Protein AF-A0A8B6CWN0-F1 (afdb_monomer_lite)

Structure (mmCIF, N/CA/C/O backbone):
data_AF-A0A8B6CWN0-F1
#
_entry.id   AF-A0A8B6CWN0-F1
#
loop_
_atom_site.group_PDB
_atom_site.id
_atom_site.type_symbol
_atom_site.label_atom_id
_atom_site.label_alt_id
_atom_site.label_comp_id
_atom_site.label_asym_id
_atom_site.label_entity_id
_atom_site.label_seq_id
_atom_site.pdbx_PDB_ins_code
_atom_site.Cartn_x
_atom_site.Cartn_y
_atom_site.Cartn_z
_atom_site.occupancy
_atom_site.B_iso_or_equiv
_atom_site.auth_seq_id
_atom_site.auth_comp_id
_atom_site.auth_asym_id
_atom_site.auth_atom_id
_atom_site.pdbx_PDB_model_num
ATOM 1 N N . MET A 1 1 ? -18.790 -19.660 31.017 1.00 49.62 1 MET A N 1
ATOM 2 C CA . MET A 1 1 ? -19.048 -18.259 30.636 1.00 49.62 1 MET A CA 1
ATOM 3 C C . MET A 1 1 ? -18.334 -18.072 29.312 1.00 49.62 1 MET A C 1
ATOM 5 O O . MET A 1 1 ? -17.115 -18.187 29.297 1.00 49.62 1 MET A O 1
ATOM 9 N N . GLU A 1 2 ? -19.069 -17.980 28.206 1.00 60.56 2 GLU A N 1
ATOM 10 C CA . GLU A 1 2 ? -18.454 -17.721 26.899 1.00 60.56 2 GLU A CA 1
ATOM 11 C C . GLU A 1 2 ? -18.111 -16.235 26.838 1.00 60.56 2 GLU A C 1
ATOM 13 O O . GLU A 1 2 ? -18.983 -15.396 27.041 1.00 60.56 2 GLU A O 1
ATOM 18 N N . VAL A 1 3 ? -16.829 -15.922 26.654 1.00 68.38 3 VAL A N 1
ATOM 19 C CA . VAL A 1 3 ? -16.366 -14.551 26.428 1.00 68.38 3 VAL A CA 1
ATOM 20 C C . VAL A 1 3 ? -16.466 -14.307 24.933 1.00 68.38 3 VAL A C 1
ATOM 22 O O . VAL A 1 3 ? -15.772 -14.967 24.153 1.00 68.38 3 VAL A O 1
ATOM 25 N N . PHE A 1 4 ? -17.335 -13.390 24.523 1.00 75.12 4 PHE A N 1
ATOM 26 C CA . PHE A 1 4 ? -17.442 -13.018 23.124 1.00 75.12 4 PHE A CA 1
ATOM 27 C C . PHE A 1 4 ? -16.356 -12.009 22.781 1.00 75.12 4 PHE A C 1
ATOM 29 O O . PHE A 1 4 ? -15.911 -11.213 23.606 1.00 75.12 4 PHE A O 1
ATOM 36 N N . ILE A 1 5 ? -15.929 -12.010 21.519 1.00 73.62 5 ILE A N 1
ATOM 37 C CA . ILE A 1 5 ? -14.923 -11.054 21.051 1.00 73.62 5 ILE A CA 1
ATOM 38 C C . ILE A 1 5 ? -15.394 -9.605 21.228 1.00 73.62 5 ILE A C 1
ATOM 40 O O . ILE A 1 5 ? -14.560 -8.726 21.373 1.00 73.62 5 ILE A O 1
ATOM 44 N N . SER A 1 6 ? -16.706 -9.356 21.256 1.00 76.88 6 SER A N 1
ATOM 45 C 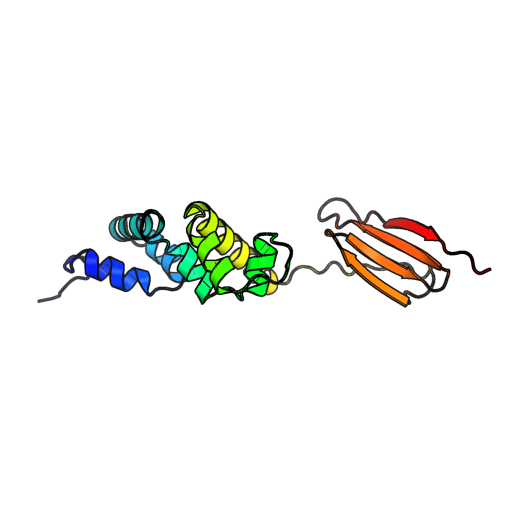CA . SER A 1 6 ? -17.316 -8.053 21.549 1.00 76.88 6 SER A CA 1
ATOM 46 C C . SER A 1 6 ? -17.072 -7.549 22.968 1.00 76.88 6 SER A C 1
ATOM 48 O O . SER A 1 6 ? -17.192 -6.353 23.199 1.00 76.88 6 SER A O 1
ATOM 50 N N . ASP A 1 7 ? -16.737 -8.438 23.900 1.00 84.25 7 ASP A N 1
ATOM 51 C CA . ASP A 1 7 ? -16.669 -8.121 25.330 1.00 84.25 7 ASP A CA 1
ATOM 52 C C . ASP A 1 7 ? -15.275 -7.617 25.738 1.00 84.25 7 ASP A C 1
ATOM 54 O O . ASP A 1 7 ? -15.025 -7.267 26.891 1.00 84.25 7 ASP A O 1
ATOM 58 N N . ILE A 1 8 ? -14.346 -7.597 24.781 1.00 87.94 8 ILE A N 1
ATOM 59 C CA . ILE A 1 8 ? -12.971 -7.140 24.955 1.00 87.94 8 ILE A CA 1
ATOM 60 C C . ILE A 1 8 ? -12.912 -5.611 24.733 1.00 87.94 8 ILE A C 1
ATOM 62 O O . ILE A 1 8 ? -13.619 -5.111 23.858 1.00 87.94 8 ILE A O 1
ATOM 66 N N . PRO A 1 9 ? -12.064 -4.858 25.465 1.00 91.56 9 PRO A N 1
ATOM 67 C CA . PRO A 1 9 ? -11.880 -3.422 25.240 1.00 91.56 9 PRO A CA 1
ATOM 68 C C . PRO A 1 9 ? -11.424 -3.060 23.819 1.00 91.56 9 PRO A C 1
ATOM 70 O O . PRO A 1 9 ? -10.639 -3.790 23.198 1.00 91.56 9 PRO A O 1
ATOM 73 N N . GLU A 1 10 ? -11.849 -1.886 23.339 1.00 90.19 10 GLU A N 1
ATOM 74 C CA . GLU A 1 10 ? -11.541 -1.389 21.990 1.00 90.19 10 GLU A CA 1
ATOM 75 C C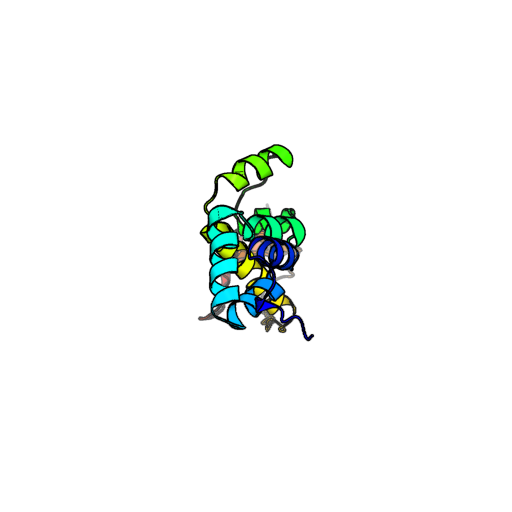 . GLU A 1 10 ? -10.033 -1.293 21.726 1.00 90.19 10 GLU A C 1
ATOM 77 O O . GLU A 1 10 ? -9.575 -1.569 20.617 1.00 90.19 10 GLU A O 1
ATOM 82 N N . GLU A 1 11 ? -9.230 -0.953 22.736 1.00 90.25 11 GLU A N 1
ATOM 83 C CA . GLU A 1 11 ? -7.773 -0.850 22.620 1.00 90.25 11 GLU A CA 1
ATOM 84 C C . GLU A 1 11 ? -7.140 -2.189 22.250 1.00 90.25 11 GLU A C 1
ATOM 86 O O . GLU A 1 11 ? -6.193 -2.245 21.462 1.00 90.25 11 GLU A O 1
ATOM 91 N N . ILE A 1 12 ? -7.686 -3.281 22.783 1.00 92.94 12 ILE A N 1
ATOM 92 C CA . ILE A 1 12 ? -7.211 -4.628 22.485 1.00 92.94 12 ILE A CA 1
ATOM 93 C C . ILE A 1 12 ? -7.654 -5.039 21.082 1.00 92.94 12 ILE A C 1
ATOM 95 O O . ILE A 1 12 ? -6.860 -5.636 20.352 1.00 92.94 12 ILE A O 1
ATOM 99 N N . HIS A 1 13 ? -8.866 -4.675 20.647 1.00 92.06 13 HIS A N 1
ATOM 100 C CA . HIS A 1 13 ? -9.267 -4.880 19.251 1.00 92.06 13 HIS A CA 1
ATOM 101 C C . HIS A 1 13 ? -8.362 -4.121 18.293 1.00 92.06 13 HIS A C 1
ATOM 103 O O . HIS A 1 13 ? -7.873 -4.712 17.334 1.00 92.06 13 HIS A O 1
ATOM 109 N N . MET A 1 14 ? -8.102 -2.839 18.554 1.00 91.75 14 MET A N 1
ATOM 110 C CA . MET A 1 14 ? -7.192 -2.030 17.745 1.00 91.75 14 MET A CA 1
ATOM 111 C C . MET A 1 14 ? -5.789 -2.632 17.725 1.00 91.75 14 MET A C 1
ATOM 113 O O . MET A 1 14 ? -5.177 -2.696 16.661 1.00 91.75 14 MET A O 1
ATOM 117 N N . PHE A 1 15 ? -5.298 -3.132 18.863 1.00 92.81 15 PHE A N 1
ATOM 118 C CA . PHE A 1 15 ? -4.015 -3.822 18.926 1.00 92.81 15 PHE A CA 1
ATOM 119 C C . PHE A 1 15 ? -4.001 -5.068 18.039 1.00 92.81 15 PHE A C 1
ATOM 121 O O . PHE A 1 15 ? -3.095 -5.204 17.221 1.00 92.81 15 PHE A O 1
ATOM 128 N N . ILE A 1 16 ? -5.007 -5.940 18.134 1.00 92.56 16 ILE A N 1
ATOM 129 C CA . ILE A 1 16 ? -5.114 -7.144 17.295 1.00 92.56 16 ILE A CA 1
ATOM 130 C C . ILE A 1 16 ? -5.181 -6.762 15.813 1.00 92.56 16 ILE A C 1
ATOM 132 O O . ILE A 1 16 ? -4.397 -7.265 15.009 1.00 92.56 16 ILE A O 1
ATOM 136 N N . LEU A 1 17 ? -6.072 -5.834 15.457 1.00 94.06 17 LEU A N 1
ATOM 137 C CA . LEU A 1 17 ? -6.251 -5.361 14.086 1.00 94.06 17 LEU A CA 1
ATOM 138 C C . LEU A 1 17 ? -4.961 -4.734 13.536 1.00 94.06 17 LEU A C 1
ATOM 140 O O . LEU A 1 17 ? -4.609 -4.990 12.391 1.00 94.06 17 LEU A O 1
ATOM 144 N N . SER A 1 18 ? -4.197 -4.001 14.352 1.00 93.56 18 SER A N 1
ATOM 145 C CA . SER A 1 18 ? -2.921 -3.394 13.938 1.00 93.56 18 SER A CA 1
ATOM 146 C C . SER A 1 18 ? -1.825 -4.401 13.565 1.00 93.56 18 SER A C 1
ATOM 148 O O . SER A 1 18 ? -0.819 -4.017 12.969 1.00 93.56 18 SER A O 1
ATOM 150 N N . ARG A 1 19 ? -1.991 -5.681 13.925 1.00 94.19 19 ARG A N 1
ATOM 151 C CA . ARG A 1 19 ? -1.053 -6.765 13.591 1.00 94.19 19 ARG A CA 1
ATOM 152 C C . ARG A 1 19 ? -1.394 -7.485 12.293 1.00 94.19 19 ARG A C 1
ATOM 154 O O . ARG A 1 19 ? -0.595 -8.303 11.846 1.00 94.19 19 ARG A O 1
ATOM 161 N N . LEU A 1 20 ? -2.562 -7.219 11.717 1.00 93.88 20 LEU A N 1
ATOM 162 C CA . LEU A 1 20 ? -2.991 -7.844 10.474 1.00 93.88 20 LEU A CA 1
ATOM 163 C C . LEU A 1 20 ? -2.231 -7.266 9.275 1.00 93.88 20 LEU A C 1
ATOM 165 O O . LEU A 1 20 ? -1.866 -6.089 9.260 1.00 93.88 20 LEU A O 1
ATOM 169 N N . ASP A 1 21 ? -2.035 -8.095 8.248 1.00 94.12 21 ASP A N 1
ATOM 170 C CA . ASP A 1 21 ? -1.611 -7.607 6.938 1.00 94.12 21 A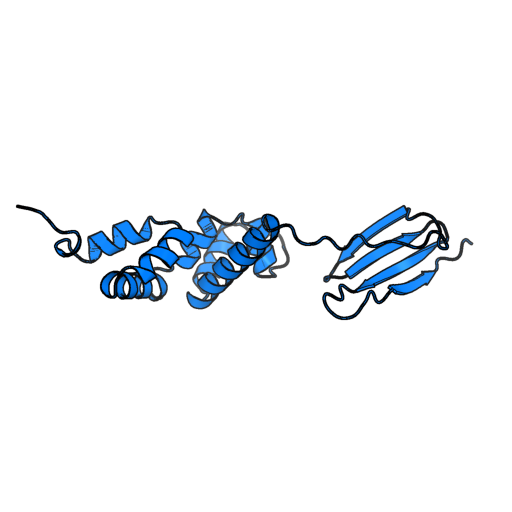SP A CA 1
ATOM 171 C C . ASP A 1 21 ? -2.731 -6.775 6.290 1.00 94.12 21 ASP A C 1
ATOM 173 O O . ASP A 1 21 ? -3.912 -6.848 6.660 1.00 94.12 21 ASP A O 1
ATOM 177 N N . GLY A 1 22 ? -2.374 -5.948 5.311 1.00 93.88 22 GLY A N 1
ATOM 178 C CA . GLY A 1 22 ? -3.325 -5.033 4.694 1.00 93.88 22 GLY A CA 1
ATOM 179 C C . GLY A 1 22 ? -4.485 -5.760 4.009 1.00 93.88 22 GLY A C 1
ATOM 180 O O . GLY A 1 22 ? -5.615 -5.272 4.033 1.00 93.88 22 GLY A O 1
ATOM 181 N N . GLN A 1 23 ? -4.272 -6.964 3.466 1.00 93.25 23 GLN A N 1
ATOM 182 C CA . GLN A 1 23 ? -5.352 -7.751 2.866 1.00 93.25 23 GLN A CA 1
ATOM 183 C C . GLN A 1 23 ? -6.348 -8.254 3.917 1.00 93.25 23 GLN A C 1
ATOM 185 O O . GLN A 1 23 ? -7.565 -8.172 3.702 1.00 93.25 23 GLN A O 1
ATOM 190 N N . SER A 1 24 ? -5.860 -8.745 5.055 1.00 94.69 24 SER A N 1
ATOM 191 C CA . SER A 1 24 ? -6.711 -9.152 6.170 1.00 94.69 24 SER A CA 1
ATOM 192 C C . SER A 1 24 ? -7.433 -7.955 6.772 1.00 94.69 24 SER A C 1
ATOM 194 O O . SER A 1 24 ? -8.609 -8.094 7.085 1.00 94.69 24 SER A O 1
ATOM 196 N N . LEU A 1 25 ? -6.818 -6.768 6.830 1.00 95.56 25 LEU A N 1
ATOM 197 C CA . LEU A 1 25 ? -7.494 -5.527 7.233 1.00 95.56 25 LEU A CA 1
ATOM 198 C C . LEU A 1 25 ? -8.666 -5.168 6.311 1.00 95.56 25 LEU A C 1
ATOM 200 O O . LEU A 1 25 ? -9.763 -4.886 6.796 1.00 95.56 25 LEU A O 1
ATOM 204 N N . VAL A 1 26 ? -8.493 -5.234 4.984 1.00 94.06 26 VAL A N 1
ATOM 205 C CA . VAL A 1 26 ? -9.604 -4.980 4.042 1.00 94.06 26 VAL A CA 1
ATOM 206 C C . VAL A 1 26 ? -10.763 -5.953 4.275 1.00 94.06 26 VAL A C 1
ATOM 208 O O . VAL A 1 26 ? -11.927 -5.554 4.213 1.00 94.06 26 VAL A O 1
ATOM 211 N N . ARG A 1 27 ? -10.464 -7.231 4.538 1.00 95.19 27 ARG A N 1
ATOM 212 C CA . ARG A 1 27 ? -11.483 -8.258 4.813 1.00 95.19 27 ARG A CA 1
ATOM 213 C C . ARG A 1 27 ? -12.144 -8.045 6.173 1.00 95.19 27 ARG A C 1
ATOM 215 O O . ARG A 1 27 ? -13.368 -8.073 6.257 1.00 95.19 27 ARG A O 1
ATOM 222 N N . ALA A 1 28 ? -11.348 -7.764 7.199 1.00 94.25 28 ALA A N 1
ATOM 223 C CA . ALA A 1 28 ? -11.770 -7.444 8.557 1.00 94.25 28 ALA A CA 1
ATOM 224 C C . ALA A 1 28 ? -12.742 -6.255 8.577 1.00 94.25 28 ALA A C 1
ATOM 226 O O . ALA A 1 28 ? -13.768 -6.306 9.243 1.00 94.25 28 ALA A O 1
ATOM 227 N N . LYS A 1 29 ? -12.503 -5.226 7.756 1.00 94.75 29 LYS A N 1
ATOM 228 C CA . LYS A 1 29 ? -13.402 -4.067 7.630 1.00 94.75 29 LYS A CA 1
ATOM 229 C C . LYS A 1 29 ? -14.821 -4.435 7.172 1.00 94.75 29 LYS A C 1
ATOM 231 O O . LYS A 1 29 ? -15.753 -3.674 7.401 1.00 94.75 29 LYS A O 1
ATOM 236 N N . ARG A 1 30 ? -15.001 -5.587 6.518 1.00 95.06 30 ARG A N 1
ATOM 237 C CA . ARG A 1 30 ? -16.287 -6.044 5.963 1.00 95.06 30 ARG A CA 1
ATOM 238 C C . ARG A 1 30 ? -17.054 -6.994 6.884 1.00 95.06 30 ARG A C 1
ATOM 240 O O . ARG A 1 30 ? -18.156 -7.391 6.524 1.00 95.06 30 ARG A O 1
ATOM 247 N N . THR A 1 31 ? -16.495 -7.385 8.030 1.00 92.69 31 THR A N 1
ATOM 248 C CA . THR A 1 31 ? -17.119 -8.390 8.906 1.00 92.69 31 THR A CA 1
ATOM 249 C C . THR A 1 31 ? -18.292 -7.810 9.692 1.00 92.69 31 THR A C 1
ATOM 251 O O . THR A 1 31 ? -19.387 -8.367 9.672 1.00 92.69 31 THR A O 1
ATOM 254 N N . CYS A 1 32 ? -18.091 -6.680 10.372 1.00 92.12 32 CYS A N 1
ATOM 255 C CA . CYS A 1 32 ? -19.127 -5.997 11.139 1.00 92.12 32 CYS A CA 1
ATOM 256 C C . CYS A 1 32 ? -18.846 -4.491 11.271 1.00 92.12 32 CYS A C 1
ATOM 258 O O . CYS A 1 32 ? -17.730 -4.020 11.047 1.00 92.12 32 CYS A O 1
ATOM 260 N N . LYS A 1 33 ? -19.868 -3.722 11.676 1.00 93.19 33 LYS A N 1
ATOM 261 C CA . LYS A 1 33 ? -19.776 -2.257 11.829 1.00 93.19 33 LYS A CA 1
ATOM 262 C C . LYS A 1 33 ? -18.718 -1.824 12.849 1.00 93.19 33 LYS A C 1
ATOM 264 O O . LYS A 1 33 ? -18.050 -0.819 12.632 1.00 93.19 33 LYS A O 1
ATOM 269 N N . MET A 1 34 ? -18.555 -2.586 13.932 1.00 93.06 34 MET A N 1
ATOM 270 C CA . MET A 1 34 ? -17.551 -2.313 14.965 1.00 93.06 34 MET A CA 1
ATOM 271 C C . MET A 1 34 ? -16.138 -2.379 14.378 1.00 93.06 34 MET A C 1
ATOM 273 O O . MET A 1 34 ? -15.375 -1.425 14.488 1.00 93.06 34 MET A O 1
ATOM 277 N N . TRP A 1 35 ? -15.816 -3.466 13.672 1.00 93.88 35 TRP A N 1
ATOM 278 C CA . TRP A 1 35 ? -14.514 -3.634 13.026 1.00 93.88 35 TRP A CA 1
ATOM 279 C C . TRP A 1 35 ? -14.284 -2.589 11.936 1.00 93.88 35 TRP A C 1
ATOM 281 O O . TRP A 1 35 ? -13.181 -2.061 11.820 1.00 93.88 35 TRP A O 1
ATOM 291 N N . ALA A 1 36 ? -15.329 -2.233 11.184 1.00 94.94 36 ALA A N 1
ATOM 292 C CA . ALA A 1 36 ? -15.251 -1.154 10.208 1.00 94.94 36 ALA A CA 1
ATOM 293 C C . ALA A 1 36 ? -14.844 0.183 10.852 1.00 94.94 36 ALA A C 1
ATOM 295 O O . ALA A 1 36 ? -13.915 0.828 10.368 1.00 94.94 36 ALA A O 1
ATOM 296 N N . CYS A 1 37 ? -15.485 0.553 11.966 1.00 94.88 37 CYS A N 1
ATOM 297 C CA . CYS A 1 37 ? -15.199 1.779 12.713 1.00 94.88 37 CYS A CA 1
ATOM 298 C C . CYS A 1 37 ? -13.770 1.794 13.283 1.00 94.88 37 CYS A C 1
ATOM 300 O O . CYS A 1 37 ? -13.023 2.750 13.081 1.00 94.88 37 CYS A O 1
ATOM 302 N N . LEU A 1 38 ? -13.350 0.702 13.931 1.00 94.94 38 LEU A N 1
ATOM 303 C CA . LEU A 1 38 ? -12.004 0.591 14.503 1.00 94.94 38 LEU A CA 1
ATOM 304 C C . LEU A 1 38 ? -10.917 0.679 13.429 1.00 94.94 38 LEU A C 1
ATOM 306 O O . LEU A 1 38 ? -9.910 1.363 13.613 1.00 94.94 38 LEU A O 1
ATOM 310 N N . ILE A 1 39 ? -11.128 0.032 12.281 1.00 95.19 39 ILE A N 1
ATOM 311 C CA . ILE A 1 39 ? -10.190 0.118 11.162 1.00 95.19 39 ILE A CA 1
ATOM 312 C C . ILE A 1 39 ? -10.155 1.541 10.612 1.00 95.19 39 ILE A C 1
ATOM 314 O O . ILE A 1 39 ? -9.067 2.050 10.390 1.00 95.19 39 ILE A O 1
ATOM 318 N N . GLU A 1 40 ? -11.284 2.235 10.462 1.00 94.25 40 GLU A N 1
ATOM 319 C CA . GLU A 1 40 ? -11.274 3.649 10.054 1.00 94.25 40 GLU A CA 1
ATOM 320 C C . GLU A 1 40 ? -10.478 4.550 11.008 1.00 94.25 40 GLU A C 1
ATOM 322 O O . GLU A 1 40 ? -9.817 5.488 10.553 1.00 94.25 40 GLU A O 1
ATOM 327 N N . ASN A 1 41 ? -10.486 4.257 12.309 1.00 93.56 41 ASN A N 1
ATOM 328 C CA . ASN A 1 41 ? -9.643 4.959 13.276 1.00 93.56 41 ASN A CA 1
ATOM 329 C C . ASN A 1 41 ? -8.155 4.639 13.061 1.00 93.56 41 ASN A C 1
ATOM 331 O O . ASN A 1 41 ? -7.330 5.555 13.016 1.00 93.56 41 ASN A O 1
ATOM 335 N N . LEU A 1 42 ? -7.808 3.364 12.852 1.00 93.38 42 LEU A N 1
ATOM 336 C CA . LEU A 1 42 ? -6.446 2.936 12.501 1.00 93.38 42 LEU A CA 1
ATOM 337 C C . LEU A 1 42 ? -5.943 3.589 11.203 1.00 93.38 42 LEU A C 1
ATOM 339 O O . LEU A 1 42 ? -4.784 4.005 11.124 1.00 93.38 42 LEU A O 1
ATOM 343 N N . GLU A 1 43 ? -6.821 3.727 10.207 1.00 92.69 43 GLU A N 1
ATOM 344 C CA . GLU A 1 43 ? -6.554 4.425 8.949 1.00 92.69 43 GLU A CA 1
ATOM 345 C C . GLU A 1 43 ? -6.214 5.894 9.195 1.00 92.69 43 GLU A C 1
ATOM 347 O O . GLU A 1 43 ? -5.155 6.355 8.775 1.00 92.69 43 GLU A O 1
ATOM 352 N N . LYS A 1 44 ? -7.085 6.620 9.902 1.00 89.12 44 LYS A N 1
ATOM 353 C CA . LYS A 1 44 ? -6.991 8.079 10.044 1.00 89.12 44 LYS A CA 1
ATOM 354 C C . LYS A 1 44 ? -5.888 8.534 10.997 1.00 89.12 44 LYS A C 1
ATOM 356 O O . LYS A 1 44 ? -5.244 9.542 10.717 1.00 89.12 44 LYS A O 1
ATOM 361 N N . PHE A 1 45 ? -5.681 7.824 12.106 1.00 87.25 45 PHE A N 1
ATOM 362 C CA . PHE A 1 45 ? -4.869 8.328 13.222 1.00 87.25 45 PHE A CA 1
ATOM 363 C C . PHE A 1 45 ? -3.558 7.575 13.437 1.00 87.25 45 PHE A C 1
ATOM 365 O O . PHE A 1 45 ? -2.606 8.151 13.956 1.00 87.25 45 PHE A O 1
ATOM 372 N N . PHE A 1 46 ? -3.482 6.309 13.024 1.00 85.50 46 PHE A N 1
ATOM 373 C CA . PHE A 1 46 ? -2.344 5.443 13.352 1.00 85.50 46 PHE A CA 1
ATOM 374 C C . PHE A 1 46 ? -1.479 5.086 12.141 1.00 85.50 46 PHE A C 1
ATOM 376 O O . PHE A 1 46 ? -0.485 4.375 12.279 1.00 85.50 46 PHE A O 1
ATOM 383 N N . GLY A 1 47 ? -1.825 5.596 10.954 1.00 88.38 47 GLY A N 1
ATOM 384 C CA . GLY A 1 47 ? -1.033 5.398 9.742 1.00 88.38 47 GLY A CA 1
ATOM 385 C C . GLY A 1 47 ? -0.898 3.924 9.356 1.00 88.38 47 GLY A C 1
ATOM 386 O O . GLY A 1 47 ? 0.148 3.521 8.849 1.00 88.38 47 GLY A O 1
ATOM 387 N N . ILE A 1 48 ? -1.934 3.112 9.601 1.00 93.81 48 ILE A N 1
ATOM 388 C CA . ILE A 1 48 ? -1.866 1.658 9.400 1.00 93.81 48 ILE A CA 1
ATOM 389 C C . ILE A 1 48 ? -1.459 1.285 7.967 1.00 93.81 48 ILE A C 1
ATOM 391 O O . ILE A 1 48 ? -0.622 0.412 7.776 1.00 93.81 48 ILE A O 1
ATOM 395 N N . TRP A 1 49 ? -1.945 2.017 6.959 1.00 93.94 49 TRP A N 1
ATOM 396 C CA . TRP A 1 49 ? -1.594 1.762 5.559 1.00 93.94 49 TRP A CA 1
ATOM 397 C C . TRP A 1 49 ? -0.136 2.072 5.227 1.00 93.94 49 TRP A C 1
ATOM 399 O O . TRP A 1 49 ? 0.448 1.372 4.405 1.00 93.94 49 TRP A O 1
ATOM 409 N N . LEU A 1 50 ? 0.477 3.064 5.883 1.00 91.62 50 LEU A N 1
ATOM 410 C CA . LEU A 1 50 ? 1.918 3.297 5.758 1.00 91.62 50 LEU A CA 1
ATOM 411 C C . LEU A 1 50 ? 2.688 2.094 6.311 1.00 91.62 50 LEU A C 1
ATOM 413 O O . LEU A 1 50 ? 3.627 1.628 5.673 1.00 91.62 50 LEU A O 1
ATOM 417 N N . MET A 1 51 ? 2.271 1.562 7.464 1.00 90.81 51 MET A N 1
ATOM 418 C CA . MET A 1 51 ? 2.895 0.371 8.046 1.00 90.81 51 MET A CA 1
ATOM 419 C C . MET A 1 51 ? 2.740 -0.848 7.133 1.00 90.81 51 MET A C 1
ATOM 421 O O . MET A 1 51 ? 3.729 -1.525 6.866 1.00 90.81 51 MET A O 1
ATOM 425 N N . CYS A 1 52 ? 1.541 -1.096 6.595 1.00 93.69 52 CYS A N 1
ATOM 426 C CA . CYS A 1 52 ? 1.319 -2.169 5.623 1.00 93.69 52 CYS A CA 1
ATOM 427 C C . CYS A 1 52 ? 2.212 -1.997 4.387 1.00 93.69 52 CYS A C 1
ATOM 429 O O . CYS A 1 52 ? 2.863 -2.950 3.974 1.00 93.69 52 CYS A O 1
ATOM 431 N N . CYS A 1 53 ? 2.309 -0.783 3.831 1.00 91.44 53 CYS A N 1
ATOM 432 C CA . CYS A 1 53 ? 3.186 -0.513 2.690 1.00 91.44 53 CYS A CA 1
ATOM 433 C C . CYS A 1 53 ? 4.653 -0.812 3.011 1.00 91.44 53 CYS A C 1
ATOM 435 O O . CYS A 1 53 ? 5.309 -1.511 2.251 1.00 91.44 53 CYS A O 1
ATOM 437 N N . LEU A 1 54 ? 5.170 -0.315 4.136 1.00 88.56 54 LEU A N 1
ATOM 438 C CA . LEU A 1 54 ? 6.576 -0.503 4.505 1.00 88.56 54 LEU A CA 1
ATOM 439 C C . LEU A 1 54 ? 6.925 -1.956 4.856 1.00 88.56 54 LEU A C 1
ATOM 441 O O . LEU A 1 54 ? 8.071 -2.356 4.666 1.00 88.56 54 LEU A O 1
ATOM 445 N N . ASN A 1 55 ? 5.967 -2.724 5.377 1.00 90.25 55 ASN A N 1
ATOM 446 C CA . ASN A 1 55 ? 6.187 -4.114 5.776 1.00 90.25 55 ASN A CA 1
ATOM 447 C C . ASN A 1 55 ? 5.996 -5.105 4.621 1.00 90.25 55 ASN A C 1
ATOM 449 O O . ASN A 1 55 ? 6.670 -6.131 4.591 1.00 90.25 55 ASN A O 1
ATOM 453 N N . GLU A 1 56 ? 5.070 -4.834 3.697 1.00 90.56 56 GLU A N 1
ATOM 454 C CA . GLU A 1 56 ? 4.708 -5.779 2.632 1.00 90.56 56 GLU A CA 1
ATOM 455 C C . GLU A 1 56 ? 5.312 -5.434 1.269 1.00 90.56 56 GLU A C 1
ATOM 457 O O . GLU A 1 56 ? 5.513 -6.335 0.457 1.00 90.56 56 GLU A O 1
ATOM 462 N N . ILE A 1 57 ? 5.580 -4.156 0.986 1.00 88.06 57 ILE A N 1
ATOM 463 C CA . ILE A 1 57 ? 6.019 -3.705 -0.339 1.00 88.06 57 ILE A CA 1
ATOM 464 C C . ILE A 1 57 ? 7.536 -3.507 -0.318 1.00 88.06 57 ILE A C 1
ATOM 466 O O . ILE A 1 57 ? 8.034 -2.675 0.449 1.00 88.06 57 ILE A O 1
ATOM 470 N N . PRO A 1 58 ? 8.300 -4.204 -1.181 1.00 84.38 58 PRO A N 1
ATOM 471 C CA . PRO A 1 58 ? 9.720 -3.935 -1.337 1.00 84.38 58 PRO A CA 1
ATOM 472 C C . PRO A 1 58 ? 9.963 -2.464 -1.674 1.00 84.38 58 PRO A C 1
ATOM 474 O O . PRO A 1 58 ? 9.310 -1.889 -2.546 1.00 84.38 58 PRO A O 1
ATOM 477 N N . LEU A 1 59 ? 10.935 -1.844 -1.008 1.00 77.56 59 LEU A N 1
ATOM 478 C CA . LEU A 1 59 ? 11.101 -0.394 -1.083 1.00 77.56 59 LEU A CA 1
ATOM 479 C C . LEU A 1 59 ? 11.365 0.127 -2.504 1.00 77.56 59 LEU A C 1
ATOM 481 O O . LEU A 1 59 ? 10.891 1.210 -2.835 1.00 77.56 59 LEU A O 1
ATOM 485 N N . PHE A 1 60 ? 12.092 -0.622 -3.340 1.00 76.19 60 PHE A N 1
ATOM 486 C CA . PHE A 1 60 ? 12.342 -0.219 -4.729 1.00 76.19 60 PHE A CA 1
ATOM 487 C C . PHE A 1 60 ? 11.029 -0.079 -5.519 1.00 76.19 60 PHE A C 1
ATOM 489 O O . PHE A 1 60 ? 10.848 0.889 -6.253 1.00 76.19 60 PHE A O 1
ATOM 496 N N . MET A 1 61 ? 10.080 -0.988 -5.291 1.00 78.88 61 MET A N 1
ATOM 497 C CA . MET A 1 61 ? 8.765 -0.958 -5.920 1.00 78.88 61 MET A CA 1
ATOM 498 C C . MET A 1 61 ? 7.914 0.168 -5.338 1.00 78.88 61 MET A C 1
ATOM 500 O O . MET A 1 61 ? 7.237 0.876 -6.072 1.00 78.88 61 MET A O 1
ATOM 504 N N . LEU A 1 62 ? 8.000 0.407 -4.027 1.00 81.44 62 LEU A N 1
ATOM 505 C CA . LEU A 1 62 ? 7.334 1.550 -3.406 1.00 81.44 62 LEU A CA 1
ATOM 506 C C . LEU A 1 62 ? 7.814 2.872 -4.032 1.00 81.44 62 LEU A C 1
ATOM 508 O O . LEU A 1 62 ? 6.993 3.716 -4.378 1.00 81.44 62 LEU A O 1
ATOM 512 N N . THR A 1 63 ? 9.131 3.044 -4.224 1.00 78.00 63 THR A N 1
ATOM 513 C CA . THR A 1 63 ? 9.691 4.247 -4.869 1.00 78.00 63 THR A CA 1
ATOM 514 C C . THR A 1 63 ? 9.232 4.413 -6.313 1.00 78.00 63 THR A C 1
ATOM 516 O O . THR A 1 63 ? 8.987 5.542 -6.735 1.00 78.00 63 THR A O 1
ATOM 519 N N . GLU A 1 64 ? 9.073 3.305 -7.037 1.00 77.00 64 GLU A N 1
ATOM 520 C CA . GLU A 1 64 ? 8.564 3.284 -8.407 1.00 77.00 64 GLU A CA 1
ATOM 521 C C . GLU A 1 64 ? 7.083 3.681 -8.465 1.00 77.00 64 GLU A C 1
ATOM 523 O O . GLU A 1 64 ? 6.739 4.616 -9.184 1.00 77.00 64 GLU A O 1
ATOM 528 N N . ILE A 1 65 ? 6.226 3.068 -7.637 1.00 81.06 65 ILE A N 1
ATOM 529 C CA . ILE A 1 65 ? 4.787 3.384 -7.566 1.00 81.06 65 ILE A CA 1
ATOM 530 C C . ILE A 1 65 ? 4.567 4.856 -7.185 1.00 81.06 65 ILE A C 1
ATOM 532 O O . ILE A 1 65 ? 3.665 5.508 -7.703 1.00 81.06 65 ILE A O 1
ATOM 536 N N . MET A 1 66 ? 5.399 5.408 -6.299 1.00 78.19 66 MET A N 1
ATOM 537 C CA . MET A 1 66 ? 5.304 6.817 -5.903 1.00 78.19 66 MET A CA 1
ATOM 538 C C . MET A 1 66 ? 5.944 7.793 -6.906 1.00 78.19 66 MET A C 1
ATOM 540 O O . MET A 1 66 ? 5.857 9.003 -6.700 1.00 78.19 66 MET A O 1
ATOM 544 N N . GLY A 1 67 ? 6.617 7.308 -7.955 1.00 72.19 67 GLY A N 1
ATOM 545 C CA . GLY A 1 67 ? 7.277 8.154 -8.954 1.00 72.19 67 GLY A CA 1
ATOM 546 C C . GLY A 1 67 ? 8.475 8.955 -8.426 1.00 72.19 67 GLY A C 1
ATOM 547 O O . GLY A 1 67 ? 8.871 9.952 -9.035 1.00 72.19 67 GLY A O 1
ATOM 548 N N . TYR A 1 68 ? 9.072 8.557 -7.296 1.00 66.50 68 TYR A N 1
ATOM 549 C CA . TYR A 1 68 ? 10.258 9.229 -6.759 1.00 66.50 68 TYR A CA 1
ATOM 550 C C . TYR A 1 68 ? 11.512 8.748 -7.493 1.00 66.50 68 TYR A C 1
ATOM 552 O O . TYR A 1 68 ? 12.067 7.689 -7.201 1.00 66.50 68 TYR A O 1
ATOM 560 N N . ASN A 1 69 ? 11.997 9.567 -8.428 1.00 55.53 69 ASN A N 1
ATOM 561 C CA . ASN A 1 69 ? 13.266 9.337 -9.115 1.00 55.53 69 ASN A CA 1
ATOM 562 C C . ASN A 1 69 ? 14.425 9.285 -8.106 1.00 55.53 69 ASN A C 1
ATOM 564 O O . ASN A 1 69 ? 14.720 10.269 -7.422 1.00 55.53 69 ASN A O 1
ATOM 568 N N . GLN A 1 70 ? 15.084 8.127 -8.023 1.00 53.97 70 GLN A N 1
ATOM 569 C CA . GLN A 1 70 ? 16.171 7.837 -7.090 1.00 53.97 70 GLN A CA 1
ATOM 570 C C . GLN A 1 70 ? 17.357 8.797 -7.270 1.00 53.97 70 GLN A C 1
ATOM 572 O O . GLN A 1 70 ? 18.308 8.530 -8.002 1.00 53.97 70 GLN 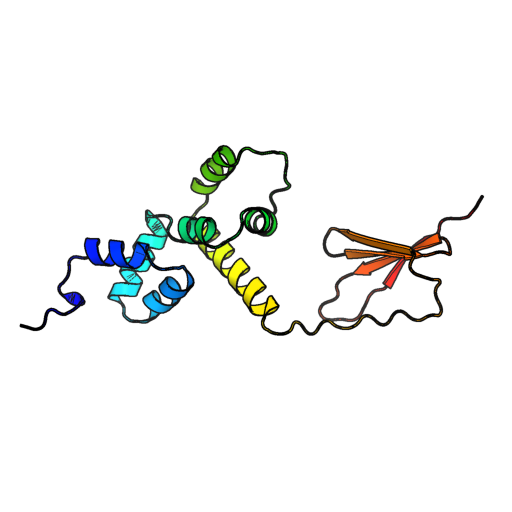A O 1
ATOM 577 N N . LYS A 1 71 ? 17.375 9.896 -6.518 1.00 54.16 71 LYS A N 1
ATOM 578 C CA . LYS A 1 71 ? 18.629 10.548 -6.132 1.00 54.16 71 LYS A CA 1
ATOM 579 C C . LYS A 1 71 ? 18.978 10.056 -4.739 1.00 54.16 71 LYS A C 1
ATOM 581 O O . LYS A 1 71 ? 18.421 10.579 -3.781 1.00 54.16 71 LYS A O 1
ATOM 586 N N . LYS A 1 72 ? 19.836 9.023 -4.670 1.00 52.56 72 LYS A N 1
ATOM 587 C CA . LYS A 1 72 ? 20.516 8.448 -3.482 1.00 52.56 72 LYS A CA 1
ATOM 588 C C . LYS A 1 72 ? 20.099 9.093 -2.153 1.00 52.56 72 LYS A C 1
ATOM 590 O O . LYS A 1 72 ? 20.854 9.859 -1.560 1.00 52.56 72 LYS A O 1
ATOM 595 N N . THR A 1 73 ? 18.877 8.823 -1.716 1.00 54.88 73 THR A N 1
ATOM 596 C CA . THR A 1 73 ? 18.333 9.380 -0.480 1.00 54.88 73 THR A CA 1
ATOM 597 C C . THR A 1 73 ? 18.407 8.280 0.561 1.00 54.88 73 THR A C 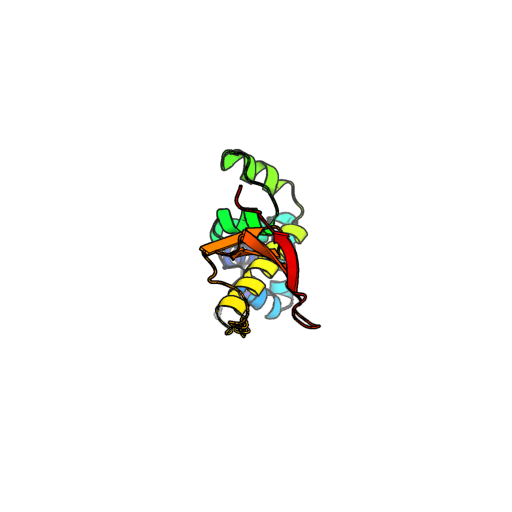1
ATOM 599 O O . THR A 1 73 ? 17.991 7.152 0.309 1.00 54.88 73 THR A O 1
ATOM 602 N N . ASP A 1 74 ? 18.999 8.587 1.712 1.00 66.88 74 ASP A N 1
ATOM 603 C CA . ASP A 1 74 ? 19.105 7.660 2.839 1.00 66.88 74 ASP A CA 1
ATOM 604 C C . ASP A 1 74 ? 17.704 7.143 3.225 1.00 66.88 74 ASP A C 1
ATOM 606 O O . ASP A 1 74 ? 16.759 7.931 3.336 1.00 66.88 74 ASP A O 1
ATOM 610 N N . HIS A 1 75 ? 17.554 5.835 3.455 1.00 65.88 75 HIS A N 1
ATOM 611 C CA . HIS A 1 75 ? 16.289 5.187 3.822 1.00 65.88 75 HIS A CA 1
ATOM 612 C C . HIS A 1 75 ? 15.560 5.901 4.969 1.00 65.88 75 HIS A C 1
ATOM 614 O O . HIS A 1 75 ? 14.336 6.043 4.946 1.00 65.88 75 HIS A O 1
ATOM 620 N N . LYS A 1 76 ? 16.305 6.410 5.958 1.00 70.94 76 LYS A N 1
ATOM 621 C CA . LYS A 1 76 ? 15.723 7.144 7.093 1.00 70.94 76 LYS A CA 1
ATOM 622 C C . LYS A 1 76 ? 15.084 8.468 6.670 1.00 70.94 76 LYS A C 1
ATOM 624 O O . LYS A 1 76 ? 14.047 8.853 7.213 1.00 70.94 76 LYS A O 1
ATOM 629 N N . SER A 1 77 ? 15.677 9.151 5.694 1.00 68.69 77 SER A N 1
ATOM 630 C CA . SER A 1 77 ? 15.161 10.417 5.162 1.00 68.69 77 SER A CA 1
ATOM 631 C C . SER A 1 77 ? 13.878 10.224 4.341 1.00 68.69 77 SER A C 1
ATOM 633 O O . SER A 1 77 ? 12.945 11.023 4.462 1.00 68.69 77 SER A O 1
ATOM 635 N N . LEU A 1 78 ? 13.782 9.112 3.601 1.00 67.56 78 LEU A N 1
ATOM 636 C CA . LEU A 1 78 ? 12.580 8.715 2.859 1.00 67.56 78 LEU A CA 1
ATOM 637 C C . LEU A 1 78 ? 11.418 8.432 3.814 1.00 67.56 78 LEU A C 1
ATOM 639 O O . LEU A 1 78 ? 10.371 9.062 3.704 1.00 67.56 78 LEU A O 1
ATOM 643 N N . ILE A 1 79 ? 11.631 7.596 4.837 1.00 69.25 79 ILE A N 1
ATOM 644 C CA . ILE A 1 79 ? 10.594 7.271 5.833 1.00 69.25 79 ILE A CA 1
ATOM 645 C C . ILE A 1 79 ? 10.100 8.527 6.570 1.00 69.25 79 ILE A C 1
ATOM 647 O O . ILE A 1 79 ? 8.906 8.659 6.844 1.00 69.25 79 ILE A O 1
ATOM 651 N N . LYS A 1 80 ? 10.992 9.475 6.885 1.00 76.06 80 LYS A N 1
ATOM 652 C CA . LYS A 1 80 ? 10.601 10.741 7.527 1.00 76.06 80 LYS A CA 1
ATOM 653 C C . LYS A 1 80 ? 9.695 11.585 6.626 1.00 76.06 80 LYS A C 1
ATOM 655 O O . LYS A 1 80 ? 8.735 12.170 7.122 1.00 76.06 80 LYS A O 1
ATOM 660 N N . SER A 1 81 ? 9.988 11.618 5.329 1.00 73.31 81 SER A N 1
ATOM 661 C CA . SER A 1 81 ? 9.181 12.327 4.329 1.00 73.31 81 SER A CA 1
ATOM 662 C C . SER A 1 81 ? 7.820 11.647 4.141 1.00 73.31 81 SER A C 1
ATOM 664 O O . SER A 1 81 ? 6.787 12.307 4.103 1.00 73.31 81 SER A O 1
ATOM 666 N N . TYR A 1 82 ? 7.802 10.315 4.142 1.00 74.94 82 TYR A N 1
ATOM 667 C CA . TYR A 1 82 ? 6.601 9.495 3.980 1.00 74.94 82 TYR A CA 1
ATOM 668 C C . TYR A 1 82 ? 5.560 9.679 5.087 1.00 74.94 82 TYR A C 1
ATOM 670 O O . TYR A 1 82 ? 4.361 9.686 4.810 1.00 74.94 82 TYR A O 1
ATOM 678 N N . LYS A 1 83 ? 5.996 9.898 6.333 1.00 76.75 83 LYS A N 1
ATOM 679 C CA . LYS A 1 83 ? 5.091 10.148 7.469 1.00 76.75 83 LYS A CA 1
ATOM 680 C C . LYS A 1 83 ? 4.274 11.439 7.352 1.00 76.75 83 LYS A C 1
ATOM 682 O O . LYS A 1 83 ? 3.298 11.582 8.077 1.00 76.75 83 LYS A O 1
ATOM 687 N N . GLN A 1 84 ? 4.677 12.375 6.492 1.00 81.12 84 GLN A N 1
ATOM 688 C CA . GLN A 1 84 ? 3.951 13.634 6.286 1.00 81.12 84 GLN A CA 1
ATOM 689 C C . GLN A 1 84 ? 2.788 13.486 5.298 1.00 81.12 84 GLN A C 1
ATOM 691 O O . GLN A 1 84 ? 1.920 14.354 5.240 1.00 81.12 84 GLN A O 1
ATOM 696 N N . LEU A 1 85 ? 2.768 12.403 4.516 1.00 84.31 85 LEU A N 1
ATOM 697 C CA . LEU A 1 85 ? 1.727 12.166 3.525 1.00 84.31 85 LEU A CA 1
ATOM 698 C C . LEU A 1 85 ? 0.433 11.676 4.196 1.00 84.31 85 LEU A C 1
ATOM 700 O O . LEU A 1 85 ? 0.490 10.923 5.174 1.00 84.31 85 LEU A O 1
ATOM 704 N N . PRO A 1 86 ? -0.742 12.079 3.679 1.00 88.62 86 PRO A N 1
ATOM 705 C CA . PRO A 1 86 ? -2.024 11.722 4.271 1.00 88.62 86 PRO A CA 1
ATOM 706 C C . PRO A 1 86 ? -2.277 10.213 4.192 1.00 88.62 86 PRO A C 1
ATOM 708 O O . PRO A 1 86 ? -1.849 9.535 3.263 1.00 88.62 86 PRO A O 1
ATOM 711 N N . TRP A 1 87 ? -3.048 9.675 5.133 1.00 88.50 87 TRP A N 1
ATOM 712 C CA . TRP A 1 87 ? -3.347 8.239 5.178 1.00 88.50 87 TRP A CA 1
ATOM 713 C C . TRP A 1 87 ? -4.037 7.706 3.908 1.00 88.50 87 TRP A C 1
ATOM 715 O O . TRP A 1 87 ? -3.824 6.553 3.534 1.00 88.50 87 TRP A O 1
ATOM 725 N N . ILE A 1 88 ? -4.842 8.541 3.236 1.00 91.56 88 ILE A N 1
ATOM 726 C CA . ILE A 1 88 ? -5.544 8.191 1.989 1.00 91.56 88 ILE A CA 1
ATOM 727 C C . ILE A 1 88 ? -4.534 7.838 0.898 1.00 91.56 88 ILE A C 1
ATOM 729 O O . ILE A 1 88 ? -4.722 6.842 0.207 1.00 91.56 88 ILE A O 1
ATOM 733 N N . PHE A 1 89 ? -3.441 8.600 0.813 1.00 90.81 89 PHE A N 1
ATOM 734 C CA . PHE A 1 89 ? -2.360 8.346 -0.132 1.00 90.81 89 PHE A CA 1
ATOM 735 C C . PHE A 1 89 ? -1.785 6.942 0.075 1.00 90.81 89 PHE A C 1
ATOM 737 O O . PHE A 1 89 ? -1.737 6.144 -0.853 1.00 90.81 89 PHE A O 1
ATOM 744 N N . TRP A 1 90 ? -1.438 6.582 1.313 1.00 91.31 90 TRP A N 1
ATOM 745 C CA . TRP A 1 90 ? -0.888 5.255 1.613 1.00 91.31 90 TRP A CA 1
ATOM 746 C C . TRP A 1 90 ? -1.865 4.117 1.326 1.00 91.31 90 TRP A C 1
ATOM 748 O O . TRP A 1 90 ? -1.456 3.054 0.861 1.00 91.31 90 TRP A O 1
ATOM 758 N N . ARG A 1 91 ? -3.162 4.340 1.557 1.00 92.75 91 ARG A N 1
ATOM 759 C CA . ARG A 1 91 ? -4.201 3.377 1.183 1.00 92.75 91 ARG A CA 1
ATOM 760 C C . ARG A 1 91 ? -4.251 3.162 -0.332 1.00 92.75 91 ARG A C 1
ATOM 762 O O . ARG A 1 91 ? -4.393 2.027 -0.777 1.00 92.75 91 ARG A O 1
ATOM 769 N N . GLU A 1 92 ? -4.145 4.233 -1.115 1.00 91.19 92 GLU A N 1
ATOM 770 C CA . GLU A 1 92 ? -4.141 4.174 -2.581 1.00 91.19 92 GL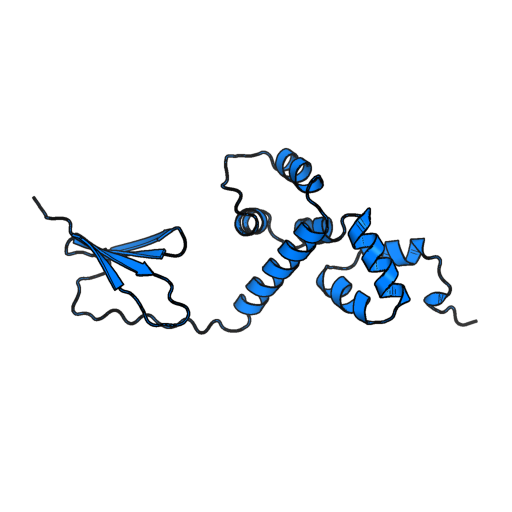U A CA 1
ATOM 771 C C . GLU A 1 92 ? -2.888 3.483 -3.123 1.00 91.19 92 GLU A C 1
ATOM 773 O O . GLU A 1 92 ? -3.011 2.617 -3.986 1.00 91.19 92 GLU A O 1
ATOM 778 N N . ILE A 1 93 ? -1.710 3.770 -2.560 1.00 90.88 93 ILE A N 1
ATOM 779 C CA . ILE A 1 93 ? -0.456 3.084 -2.908 1.00 90.88 93 ILE A CA 1
ATOM 780 C C . ILE A 1 93 ? -0.559 1.580 -2.641 1.00 90.88 93 ILE A C 1
ATOM 782 O O . ILE A 1 93 ? -0.225 0.771 -3.507 1.00 90.88 93 ILE A O 1
ATOM 786 N N . TYR A 1 94 ? -1.072 1.187 -1.472 1.00 92.81 94 TYR A N 1
ATOM 787 C CA . TYR A 1 94 ? -1.272 -0.226 -1.154 1.00 92.81 94 TYR A CA 1
ATOM 788 C C . TYR A 1 94 ? -2.260 -0.898 -2.121 1.00 92.81 94 TYR A C 1
ATOM 790 O O . TYR A 1 94 ? -2.039 -2.027 -2.568 1.00 92.81 94 TYR A O 1
ATOM 798 N N . ALA A 1 95 ? -3.345 -0.202 -2.474 1.00 91.12 95 ALA A N 1
ATOM 799 C CA . ALA A 1 95 ? -4.323 -0.694 -3.438 1.00 91.12 95 ALA A CA 1
ATOM 800 C C . ALA A 1 95 ? -3.728 -0.842 -4.849 1.00 91.12 95 ALA A C 1
ATOM 802 O O . ALA A 1 95 ? -4.028 -1.828 -5.520 1.00 91.12 95 ALA A O 1
ATOM 803 N N . GLU A 1 96 ? -2.886 0.095 -5.293 1.00 88.81 96 GLU A N 1
ATOM 804 C CA . GLU A 1 96 ? -2.160 0.012 -6.566 1.00 88.81 96 GLU A CA 1
ATOM 805 C C . GLU A 1 96 ? -1.215 -1.188 -6.582 1.00 88.81 96 GLU A C 1
ATOM 807 O O . GLU A 1 96 ? -1.299 -2.016 -7.485 1.00 88.81 96 GLU A O 1
ATOM 812 N N . TYR A 1 97 ? -0.401 -1.350 -5.535 1.00 88.50 97 TYR A N 1
ATOM 813 C CA . TYR A 1 97 ? 0.495 -2.495 -5.389 1.00 88.50 97 TYR A CA 1
ATOM 814 C C . TYR A 1 97 ? -0.259 -3.826 -5.484 1.00 88.50 97 TYR A C 1
ATOM 816 O O . TYR A 1 97 ? 0.113 -4.702 -6.265 1.00 88.50 97 TYR A O 1
ATOM 824 N N . LYS A 1 98 ? -1.365 -3.983 -4.743 1.00 88.50 98 LYS A N 1
ATOM 825 C CA . LYS A 1 98 ? -2.157 -5.218 -4.814 1.00 88.50 98 LYS A CA 1
ATOM 826 C C . LYS A 1 98 ? -2.827 -5.398 -6.174 1.00 88.50 98 LYS A C 1
ATOM 828 O O . LYS A 1 98 ? -2.920 -6.539 -6.619 1.00 88.50 98 LYS A O 1
ATOM 833 N N . ARG A 1 99 ? -3.274 -4.332 -6.850 1.00 84.75 99 ARG A N 1
ATOM 834 C CA . ARG A 1 99 ? -3.812 -4.422 -8.220 1.00 84.75 99 ARG A CA 1
ATOM 835 C C . ARG A 1 99 ? -2.743 -4.909 -9.196 1.00 84.75 99 ARG A C 1
ATOM 837 O O . ARG A 1 99 ? -2.984 -5.900 -9.878 1.00 84.75 99 ARG A O 1
ATOM 844 N N . ALA A 1 100 ? -1.566 -4.287 -9.198 1.00 77.19 100 ALA A N 1
ATOM 845 C CA . ALA A 1 100 ? -0.442 -4.668 -10.050 1.00 77.19 100 ALA A CA 1
ATOM 846 C C . ALA A 1 100 ? 0.015 -6.116 -9.796 1.00 77.19 100 ALA A C 1
ATOM 848 O O . ALA A 1 100 ? 0.164 -6.893 -10.735 1.00 77.19 100 ALA A O 1
ATOM 849 N N . PHE A 1 101 ? 0.131 -6.525 -8.530 1.00 71.19 101 PHE A N 1
ATOM 850 C CA . PHE A 1 101 ? 0.567 -7.879 -8.173 1.00 71.19 101 PHE A CA 1
ATOM 851 C C . PHE A 1 101 ? -0.508 -8.951 -8.433 1.00 71.19 101 PHE A C 1
ATOM 853 O O . PHE A 1 101 ? -0.203 -10.083 -8.801 1.00 71.19 101 PHE A O 1
ATOM 860 N N . THR A 1 102 ? -1.795 -8.599 -8.302 1.00 64.75 102 THR A N 1
ATOM 861 C CA . THR A 1 102 ? -2.900 -9.491 -8.704 1.00 64.75 102 THR A CA 1
ATOM 862 C C . THR A 1 102 ? -2.877 -9.725 -10.215 1.00 64.75 102 THR A C 1
ATOM 864 O O . THR A 1 102 ? -3.144 -10.837 -10.662 1.00 64.75 102 THR A O 1
ATOM 867 N N . ILE A 1 103 ? -2.519 -8.704 -10.999 1.00 55.62 103 ILE A N 1
ATOM 868 C CA . ILE A 1 103 ? -2.355 -8.790 -12.455 1.00 55.62 103 ILE A CA 1
ATOM 869 C C . ILE A 1 103 ? -1.140 -9.661 -12.832 1.00 55.62 103 ILE A C 1
ATOM 871 O O . ILE A 1 103 ? -1.225 -10.445 -13.773 1.00 55.62 103 ILE A O 1
ATOM 875 N N . GLU A 1 104 ? -0.051 -9.603 -12.062 1.00 53.28 104 GLU A N 1
ATOM 876 C CA . GLU A 1 104 ? 1.161 -10.414 -12.273 1.00 53.28 104 GLU A CA 1
ATOM 877 C C . GLU A 1 104 ? 0.885 -11.933 -12.179 1.00 53.28 104 GLU A C 1
ATOM 879 O O . GLU A 1 104 ? 1.485 -12.728 -12.901 1.00 53.28 104 GLU A O 1
ATOM 884 N N . TRP A 1 105 ? -0.095 -12.344 -11.363 1.00 42.25 105 TRP A N 1
ATOM 885 C CA . TRP A 1 105 ? -0.544 -13.743 -11.243 1.00 42.25 105 TRP A CA 1
ATOM 886 C C . TRP A 1 105 ? -1.755 -14.067 -12.122 1.00 42.25 105 TRP A C 1
ATOM 888 O O . TRP A 1 105 ? -1.932 -15.204 -12.568 1.00 42.25 105 TRP A O 1
ATOM 898 N N . ALA A 1 106 ? -2.590 -13.073 -12.416 1.00 46.00 106 ALA A N 1
ATOM 899 C CA . ALA A 1 106 ? -3.687 -13.193 -13.359 1.00 46.00 106 ALA A CA 1
ATOM 900 C C . ALA A 1 106 ? -3.168 -12.994 -14.783 1.00 46.00 106 ALA A C 1
ATOM 902 O O . ALA A 1 106 ? -3.551 -12.013 -15.407 1.00 46.00 106 ALA A O 1
ATOM 903 N N . LYS A 1 107 ? -2.303 -13.911 -15.264 1.00 45.03 107 LYS A N 1
ATOM 904 C CA . LYS A 1 107 ? -1.868 -14.064 -16.668 1.00 45.03 107 LYS A CA 1
ATOM 905 C C . LYS A 1 107 ? -2.209 -12.824 -17.496 1.00 45.03 107 LYS A C 1
ATOM 907 O O . LYS A 1 107 ? -3.213 -12.837 -18.219 1.00 45.03 107 LYS A O 1
ATOM 912 N N . VAL A 1 108 ? -1.430 -11.744 -17.355 1.00 47.38 108 VAL A N 1
ATOM 913 C CA . VAL A 1 108 ? -1.494 -10.655 -18.333 1.00 47.38 108 VAL A CA 1
ATOM 914 C C . VAL A 1 108 ? -1.422 -11.360 -19.671 1.00 47.38 108 VAL A C 1
ATOM 916 O O . VAL A 1 108 ? -0.489 -12.130 -19.905 1.00 47.38 108 VAL A O 1
ATOM 919 N N . LYS A 1 109 ? -2.453 -11.193 -20.501 1.00 46.16 109 LYS A N 1
ATOM 920 C CA . LYS A 1 109 ? -2.363 -11.538 -21.913 1.00 46.16 109 LYS A CA 1
ATOM 921 C C . LYS A 1 109 ? -1.214 -10.687 -22.440 1.00 46.16 109 LYS A C 1
ATOM 923 O O . LYS A 1 109 ? -1.439 -9.548 -22.834 1.00 46.16 109 LYS A O 1
ATOM 928 N N . MET A 1 110 ? 0.015 -11.189 -22.338 1.00 47.41 110 MET A N 1
ATOM 929 C CA . MET A 1 110 ? 1.127 -10.651 -23.090 1.00 47.41 110 MET A CA 1
ATOM 930 C C . MET A 1 110 ? 0.667 -10.805 -24.529 1.00 47.41 110 MET A C 1
ATOM 932 O O . MET A 1 110 ? 0.471 -11.918 -25.012 1.00 47.41 110 MET A O 1
ATOM 936 N N . ALA A 1 111 ? 0.308 -9.687 -25.149 1.00 55.62 111 ALA A N 1
ATOM 937 C CA . ALA A 1 111 ? 0.100 -9.679 -26.575 1.00 55.62 111 ALA A CA 1
ATOM 938 C C . ALA A 1 111 ? 1.495 -9.876 -27.158 1.00 55.62 111 ALA A C 1
ATOM 940 O O . ALA A 1 111 ? 2.328 -8.973 -27.062 1.00 55.62 111 ALA A O 1
ATOM 941 N N . ASP A 1 112 ? 1.766 -11.073 -27.671 1.00 58.75 112 ASP A N 1
ATOM 942 C CA . ASP A 1 112 ? 2.978 -11.312 -28.435 1.00 58.75 112 ASP A CA 1
ATOM 943 C C . ASP A 1 112 ? 2.995 -10.300 -29.584 1.00 58.75 112 ASP A C 1
ATOM 945 O O . ASP A 1 112 ? 2.098 -10.257 -30.431 1.00 58.75 112 ASP A O 1
ATOM 949 N N . LEU A 1 113 ? 3.987 -9.415 -29.556 1.00 58.59 113 LEU A N 1
ATOM 950 C CA . LEU A 1 113 ? 4.194 -8.431 -30.604 1.00 58.59 113 LEU A CA 1
ATOM 951 C C . LEU A 1 113 ? 4.937 -9.122 -31.738 1.00 58.59 113 LEU A C 1
ATOM 953 O O . LEU A 1 113 ? 6.146 -9.336 -31.667 1.00 58.59 113 LEU A O 1
ATOM 957 N N . TYR A 1 114 ? 4.202 -9.485 -32.783 1.00 57.97 114 TYR A N 1
ATOM 958 C CA . TYR A 1 114 ? 4.798 -10.022 -33.997 1.00 57.97 114 TYR A CA 1
ATOM 959 C C . TYR A 1 114 ? 5.412 -8.877 -34.799 1.00 57.97 114 TYR A C 1
ATOM 961 O O . TYR A 1 114 ? 4.713 -8.056 -35.390 1.00 57.97 114 TYR A O 1
ATOM 969 N N . TYR A 1 115 ? 6.740 -8.819 -34.784 1.00 59.56 115 TYR A N 1
ATOM 970 C CA . TYR A 1 115 ? 7.508 -7.977 -35.685 1.00 59.56 115 TYR A CA 1
ATOM 971 C C . TYR A 1 115 ? 7.577 -8.642 -37.059 1.00 59.56 115 TYR A C 1
ATOM 973 O O . TYR A 1 115 ? 7.999 -9.796 -37.162 1.00 59.56 115 TYR A O 1
ATOM 981 N N . ASP A 1 116 ? 7.161 -7.930 -38.105 1.00 61.84 116 ASP A N 1
ATOM 982 C CA . ASP A 1 116 ? 7.313 -8.413 -39.474 1.00 61.84 116 ASP A CA 1
ATOM 983 C C . ASP A 1 116 ? 8.809 -8.474 -39.832 1.00 61.84 116 ASP A C 1
ATOM 985 O O . ASP A 1 116 ? 9.544 -7.495 -39.675 1.00 61.84 116 ASP A O 1
ATOM 989 N N . GLN A 1 117 ? 9.266 -9.631 -40.320 1.00 57.25 117 GLN A N 1
ATOM 990 C CA . GLN A 1 117 ? 10.657 -9.885 -40.723 1.00 57.25 117 GLN A CA 1
ATOM 991 C C . GLN A 1 117 ? 11.121 -9.004 -41.897 1.00 57.25 117 GLN A C 1
ATOM 993 O O . GLN A 1 117 ? 12.296 -9.033 -42.258 1.00 57.25 117 GLN A O 1
ATOM 998 N N . ALA A 1 118 ? 10.227 -8.205 -42.488 1.00 59.41 118 ALA A N 1
ATOM 999 C CA . ALA A 1 118 ? 10.554 -7.200 -43.497 1.00 59.41 118 ALA A CA 1
ATOM 1000 C C . ALA A 1 118 ? 11.574 -6.145 -43.020 1.00 59.41 118 ALA A C 1
ATOM 1002 O O . ALA A 1 118 ? 12.196 -5.463 -43.838 1.00 59.41 118 ALA A O 1
ATOM 1003 N N . HIS A 1 119 ? 11.771 -6.008 -41.711 1.00 60.47 119 HIS A N 1
ATOM 1004 C CA . HIS A 1 119 ? 12.735 -5.089 -41.131 1.00 60.47 119 HIS A CA 1
ATOM 1005 C C . HIS A 1 119 ? 13.870 -5.849 -40.424 1.00 60.47 119 HIS A C 1
ATOM 1007 O O . HIS A 1 119 ? 13.662 -6.898 -39.821 1.00 60.47 119 HIS A O 1
ATOM 1013 N N . SER A 1 120 ? 15.092 -5.322 -40.536 1.00 71.25 120 SER A N 1
ATOM 1014 C CA . SER A 1 120 ? 16.330 -5.999 -40.121 1.00 71.25 120 SER A CA 1
ATOM 1015 C C . SER A 1 120 ? 16.364 -6.440 -38.646 1.00 71.25 120 SER A C 1
ATOM 1017 O O . SER A 1 120 ? 15.571 -5.984 -37.819 1.00 71.25 120 SER A O 1
ATOM 1019 N N . VAL A 1 121 ? 17.309 -7.326 -38.308 1.00 82.69 121 VAL A N 1
ATOM 1020 C CA . VAL A 1 121 ? 17.441 -7.948 -36.980 1.00 82.69 121 VAL A CA 1
ATOM 1021 C C . VAL A 1 121 ? 17.511 -6.894 -35.868 1.00 82.69 121 VAL A C 1
ATOM 1023 O O . VAL A 1 121 ? 18.272 -5.926 -35.951 1.00 82.69 121 VAL A O 1
ATOM 1026 N N . VAL A 1 122 ? 16.719 -7.096 -34.810 1.00 85.25 122 VAL A N 1
ATOM 1027 C CA . VAL A 1 122 ? 16.776 -6.279 -33.589 1.00 85.25 122 VAL A CA 1
ATOM 1028 C C . VAL A 1 122 ? 18.101 -6.556 -32.879 1.00 85.25 122 VAL A C 1
ATOM 1030 O O . VAL A 1 122 ? 18.380 -7.689 -32.495 1.00 85.25 122 VAL A O 1
ATOM 1033 N N . THR A 1 123 ? 18.909 -5.519 -32.680 1.00 87.75 123 THR A N 1
ATOM 1034 C CA . THR A 1 123 ? 20.221 -5.607 -32.017 1.00 87.75 123 THR A CA 1
ATOM 1035 C C . THR A 1 123 ? 20.208 -5.042 -30.601 1.00 87.75 123 THR A C 1
ATOM 1037 O O . THR A 1 123 ? 21.062 -5.394 -29.791 1.00 87.75 123 THR A O 1
ATOM 1040 N N . SER A 1 124 ? 19.252 -4.165 -30.280 1.00 84.69 124 SER A N 1
ATOM 1041 C CA . SER A 1 124 ? 19.142 -3.556 -28.951 1.00 84.69 124 SER A CA 1
ATOM 1042 C C . SER A 1 124 ? 17.703 -3.189 -28.588 1.00 84.69 124 SER A C 1
ATOM 1044 O O . SER A 1 124 ? 16.862 -2.946 -29.456 1.00 84.69 124 SER A O 1
ATOM 1046 N N . LEU A 1 125 ? 17.431 -3.153 -27.281 1.00 87.19 125 LEU A N 1
ATOM 1047 C CA . LEU A 1 125 ? 16.128 -2.843 -26.694 1.00 87.19 125 LEU A CA 1
ATOM 1048 C C . LEU A 1 125 ? 16.288 -1.851 -25.540 1.00 87.19 125 LEU A C 1
ATOM 1050 O O . LEU A 1 125 ? 17.217 -1.973 -24.742 1.00 87.19 125 LEU A O 1
ATOM 1054 N N . ALA A 1 126 ? 15.355 -0.906 -25.425 1.00 83.19 126 ALA A N 1
ATOM 1055 C CA . ALA A 1 126 ? 15.249 -0.012 -24.275 1.00 83.19 126 ALA A CA 1
ATOM 1056 C C . ALA A 1 126 ? 13.781 0.274 -23.937 1.00 83.19 126 ALA A C 1
ATOM 1058 O O . ALA A 1 126 ? 12.945 0.390 -24.829 1.00 83.19 126 ALA A O 1
ATOM 1059 N N . ILE A 1 127 ? 13.469 0.412 -22.647 1.00 80.69 127 ILE A N 1
ATOM 1060 C CA . ILE A 1 127 ? 12.138 0.799 -22.165 1.00 80.69 127 ILE A CA 1
ATOM 1061 C C . ILE A 1 127 ? 12.285 2.085 -21.359 1.00 80.69 127 ILE A C 1
ATOM 1063 O O . ILE A 1 127 ? 13.104 2.163 -20.443 1.00 80.69 127 ILE A O 1
ATOM 1067 N N . THR A 1 128 ? 11.526 3.121 -21.712 1.00 74.12 128 THR A N 1
ATOM 1068 C CA . THR A 1 128 ? 11.562 4.424 -21.029 1.00 74.12 128 THR A CA 1
ATOM 1069 C C . THR A 1 128 ? 10.220 5.131 -21.197 1.00 74.12 128 THR A C 1
ATOM 1071 O O . THR A 1 128 ? 9.658 5.129 -22.290 1.00 74.12 128 THR A O 1
ATOM 1074 N N . ASP A 1 129 ? 9.689 5.720 -20.121 1.00 69.81 129 ASP A N 1
ATOM 1075 C CA . ASP A 1 129 ? 8.424 6.478 -20.109 1.00 69.81 129 ASP A CA 1
ATOM 1076 C C . ASP A 1 129 ? 7.234 5.736 -20.750 1.00 69.81 129 ASP A C 1
ATOM 1078 O O . ASP A 1 129 ? 6.456 6.305 -21.520 1.00 69.81 129 ASP A O 1
ATOM 1082 N N . GLY A 1 130 ? 7.117 4.429 -20.489 1.00 66.38 130 GLY A N 1
ATOM 1083 C CA . GLY A 1 130 ? 6.042 3.593 -21.040 1.00 66.38 130 GLY A CA 1
ATOM 1084 C C . GLY A 1 130 ? 6.136 3.339 -22.551 1.00 66.38 130 GLY A C 1
ATOM 1085 O O . GLY A 1 130 ? 5.163 2.891 -23.161 1.00 66.38 130 GLY A O 1
ATOM 1086 N N . LYS A 1 131 ? 7.291 3.622 -23.164 1.00 75.25 131 LYS A N 1
ATOM 1087 C CA . LYS A 1 131 ? 7.592 3.341 -24.571 1.00 75.25 131 LYS A CA 1
ATOM 1088 C C . LYS A 1 131 ? 8.667 2.272 -24.661 1.00 75.25 131 LYS A C 1
ATOM 1090 O O . LYS A 1 131 ? 9.637 2.295 -23.902 1.00 75.25 131 LYS A O 1
ATOM 1095 N N . LEU A 1 132 ? 8.511 1.376 -25.624 1.00 82.44 132 LEU A N 1
ATOM 1096 C CA . LEU A 1 132 ? 9.552 0.430 -26.006 1.00 82.44 132 LEU A CA 1
ATOM 1097 C C . LEU A 1 132 ? 10.288 0.995 -27.225 1.00 82.44 132 LEU A C 1
ATOM 1099 O O . LEU A 1 132 ? 9.666 1.486 -28.164 1.00 82.44 132 LEU A O 1
ATOM 1103 N N . LEU A 1 133 ? 11.614 0.951 -27.202 1.00 85.56 133 LEU A N 1
ATOM 1104 C CA . LEU A 1 133 ? 12.486 1.332 -28.305 1.00 85.56 133 LEU A CA 1
ATOM 1105 C C . LEU A 1 133 ? 13.241 0.096 -28.789 1.00 85.56 133 LEU A C 1
ATOM 1107 O O . LEU A 1 133 ? 13.826 -0.626 -27.979 1.00 85.56 133 LEU A O 1
ATOM 1111 N N . THR A 1 134 ? 13.253 -0.125 -30.100 1.00 87.75 134 THR A N 1
ATOM 1112 C CA . THR A 1 134 ? 14.021 -1.199 -30.744 1.00 87.75 134 THR A CA 1
ATOM 1113 C C . THR A 1 134 ? 15.060 -0.588 -31.678 1.00 87.75 134 THR A C 1
ATOM 1115 O O . THR A 1 134 ? 14.728 0.253 -32.515 1.00 87.75 134 THR A O 1
ATOM 1118 N N . GLY A 1 135 ? 16.322 -0.986 -31.524 1.00 86.62 135 GLY A N 1
ATOM 1119 C CA . GLY A 1 135 ? 17.417 -0.634 -32.426 1.00 86.62 135 GLY A CA 1
ATOM 1120 C C . GLY A 1 135 ? 17.740 -1.796 -33.359 1.00 86.62 135 GLY A C 1
ATOM 1121 O O . GLY A 1 135 ? 17.779 -2.947 -32.924 1.00 86.62 135 GLY A O 1
ATOM 1122 N N . HIS A 1 136 ? 17.966 -1.494 -34.633 1.00 87.94 136 HIS A N 1
ATOM 1123 C CA . HIS A 1 136 ? 18.077 -2.485 -35.698 1.00 87.94 136 HIS A CA 1
ATOM 1124 C C . HIS A 1 136 ? 19.424 -2.415 -36.416 1.00 87.94 136 HIS A C 1
ATOM 1126 O O . HIS A 1 136 ? 20.103 -1.386 -36.414 1.00 87.94 136 HIS A O 1
ATOM 1132 N N . GLU A 1 137 ? 19.826 -3.531 -37.023 1.00 86.62 137 GLU A N 1
ATOM 1133 C CA . GLU A 1 137 ? 21.098 -3.649 -37.744 1.00 86.62 137 GLU A CA 1
ATOM 1134 C C . GLU A 1 137 ? 21.214 -2.672 -38.930 1.00 86.62 137 GLU A C 1
ATOM 1136 O O . GLU A 1 137 ? 22.296 -2.147 -39.205 1.00 86.62 137 GLU A O 1
ATOM 1141 N N . ASP A 1 138 ? 20.095 -2.360 -39.589 1.00 83.75 138 ASP A N 1
ATOM 1142 C CA . ASP A 1 138 ? 20.008 -1.370 -40.671 1.00 83.75 138 ASP A CA 1
ATOM 1143 C C . ASP A 1 138 ? 20.115 0.093 -40.193 1.00 83.75 138 ASP A C 1
ATOM 1145 O O . ASP A 1 138 ? 19.950 1.025 -40.986 1.00 83.75 138 ASP A O 1
ATOM 1149 N N . GLY A 1 139 ? 20.375 0.296 -38.898 1.00 81.94 139 GLY A N 1
ATOM 1150 C CA . GLY A 1 139 ? 20.473 1.599 -38.256 1.00 81.94 139 GLY A CA 1
ATOM 1151 C C . GLY A 1 139 ? 19.122 2.217 -37.901 1.00 81.94 139 GLY A C 1
ATOM 1152 O O . GLY A 1 139 ? 19.100 3.335 -37.382 1.00 81.94 139 GLY A O 1
ATOM 1153 N N . SER A 1 140 ? 18.004 1.538 -38.171 1.00 85.19 140 SER A N 1
ATOM 1154 C CA . SER A 1 140 ? 16.674 2.026 -37.815 1.00 85.19 140 SER A CA 1
ATOM 1155 C C . SER A 1 140 ? 16.435 1.926 -36.309 1.00 85.19 140 SER A C 1
ATOM 1157 O O . SER A 1 140 ? 16.838 0.968 -35.648 1.00 85.19 140 SER A O 1
ATOM 1159 N N . VAL A 1 141 ? 15.740 2.921 -35.765 1.00 86.75 141 VAL A N 1
ATOM 1160 C CA . VAL A 1 141 ? 15.248 2.924 -34.388 1.00 86.75 141 VAL A CA 1
ATOM 1161 C C . VAL A 1 141 ? 13.748 3.145 -34.419 1.00 86.75 141 VAL A C 1
ATOM 1163 O O . VAL A 1 141 ? 13.275 4.194 -34.875 1.00 86.75 141 VAL A O 1
ATOM 1166 N N . PHE A 1 142 ? 13.000 2.170 -33.917 1.00 84.12 142 PHE A N 1
ATOM 1167 C CA . PHE A 1 142 ? 11.551 2.263 -33.810 1.00 84.12 142 PHE A CA 1
ATOM 1168 C C . PHE A 1 142 ? 11.122 2.535 -32.378 1.00 84.12 142 PHE A C 1
ATOM 1170 O O . PHE A 1 142 ? 11.755 2.094 -31.421 1.00 84.12 142 PHE A O 1
ATOM 1177 N N . CYS A 1 143 ? 10.019 3.265 -32.247 1.00 83.50 143 CYS A N 1
ATOM 1178 C CA . CYS A 1 143 ? 9.342 3.498 -30.986 1.00 83.50 143 CYS A CA 1
ATOM 1179 C C . CYS A 1 143 ? 7.946 2.901 -31.038 1.00 83.50 143 CYS A C 1
ATOM 1181 O O . CYS A 1 143 ? 7.166 3.176 -31.952 1.00 83.50 143 CYS A O 1
ATOM 1183 N N . TRP A 1 144 ? 7.665 2.109 -30.017 1.00 78.56 144 TRP A N 1
ATOM 1184 C CA . TRP A 1 144 ? 6.424 1.410 -29.783 1.00 78.56 144 TRP A CA 1
ATOM 1185 C C . TRP A 1 144 ? 5.707 2.123 -28.646 1.00 78.56 144 TRP A C 1
ATOM 1187 O O . TRP A 1 144 ? 6.208 2.192 -27.517 1.00 78.56 144 TRP A O 1
ATOM 1197 N N . LYS A 1 145 ? 4.532 2.675 -28.937 1.00 67.56 145 LYS A N 1
ATOM 1198 C CA . LYS A 1 145 ? 3.651 3.175 -27.882 1.00 67.56 145 LYS A CA 1
ATOM 1199 C C . LYS A 1 145 ? 2.817 2.017 -27.361 1.00 67.56 145 LYS A C 1
ATOM 1201 O O . LYS A 1 145 ? 2.258 1.254 -28.144 1.00 67.56 145 LYS A O 1
ATOM 1206 N N . ASN A 1 146 ? 2.716 1.902 -26.041 1.00 57.38 146 ASN A N 1
ATOM 1207 C CA . ASN A 1 146 ? 1.792 0.965 -25.424 1.00 57.38 146 ASN A CA 1
ATOM 1208 C C . ASN A 1 146 ? 0.355 1.448 -25.675 1.00 57.38 146 ASN A C 1
ATOM 1210 O O . ASN A 1 146 ? -0.136 2.346 -24.991 1.00 57.38 146 ASN A O 1
ATOM 1214 N N . VAL A 1 147 ? -0.296 0.898 -26.697 1.00 50.94 147 VAL A N 1
ATOM 1215 C CA . VAL A 1 147 ? -1.695 1.186 -27.009 1.00 50.94 147 VAL A CA 1
ATOM 1216 C C . VAL A 1 147 ? -2.526 0.043 -26.450 1.00 50.94 147 VAL A C 1
ATOM 1218 O O . VAL A 1 147 ? -2.932 -0.866 -27.167 1.00 50.94 147 VAL A O 1
ATOM 1221 N N . ALA A 1 148 ? -2.777 0.079 -25.144 1.00 44.78 148 ALA A N 1
ATOM 1222 C CA . ALA A 1 148 ? -3.577 -0.939 -24.469 1.00 44.78 148 ALA A CA 1
ATOM 1223 C C . ALA A 1 148 ? -5.025 -1.055 -25.002 1.00 44.78 148 ALA A C 1
ATOM 1225 O O . ALA A 1 148 ? -5.749 -1.920 -24.518 1.00 44.78 148 ALA A O 1
ATOM 1226 N N . MET A 1 149 ? -5.470 -0.236 -25.974 1.00 42.34 149 MET A N 1
ATOM 1227 C CA . MET A 1 149 ? -6.839 -0.308 -26.507 1.00 42.34 149 MET A CA 1
ATOM 1228 C C . MET A 1 149 ? -7.056 -0.091 -28.020 1.00 42.34 149 MET A C 1
ATOM 1230 O O . MET A 1 149 ? -8.141 -0.426 -28.473 1.00 42.34 149 MET A O 1
ATOM 1234 N N . GLU A 1 150 ? -6.103 0.378 -28.839 1.00 40.12 150 GLU A N 1
ATOM 1235 C CA . GLU A 1 150 ? -6.411 0.783 -30.238 1.00 40.12 150 GLU A CA 1
ATOM 1236 C C . GLU A 1 150 ? -5.276 0.556 -31.263 1.00 40.12 150 GLU A C 1
ATOM 1238 O O . GLU A 1 150 ? -5.094 1.325 -32.202 1.00 40.12 150 GLU A O 1
ATOM 1243 N N . GLY A 1 151 ? -4.531 -0.544 -31.128 1.00 49.94 151 GLY A N 1
ATOM 1244 C CA . GLY A 1 151 ? -3.583 -0.987 -32.157 1.00 49.94 151 GLY A CA 1
ATOM 1245 C C . GLY A 1 151 ? -2.172 -0.419 -31.999 1.00 49.94 151 GLY A C 1
ATOM 1246 O O . GLY A 1 151 ? -1.958 0.691 -31.527 1.00 49.94 151 GLY A O 1
ATOM 1247 N N . LEU A 1 152 ? -1.180 -1.231 -32.355 1.00 56.25 152 LEU A N 1
ATOM 1248 C CA . LEU A 1 152 ? 0.235 -0.892 -32.230 1.00 56.25 152 LEU A CA 1
ATOM 1249 C C . LEU A 1 152 ? 0.614 0.246 -33.178 1.00 56.25 152 LEU A C 1
ATOM 1251 O O . LEU A 1 152 ? 0.713 0.047 -34.386 1.00 56.25 152 LEU A O 1
ATOM 1255 N N . ASP A 1 153 ? 0.871 1.426 -32.619 1.00 61.25 153 ASP A N 1
ATOM 1256 C CA . ASP A 1 153 ? 1.460 2.545 -33.353 1.00 61.25 153 ASP A CA 1
ATOM 1257 C C . ASP A 1 153 ? 2.987 2.372 -33.374 1.00 61.25 153 ASP A C 1
ATOM 1259 O O . ASP A 1 153 ? 3.684 2.676 -32.396 1.00 61.25 153 ASP A O 1
ATOM 1263 N N . LEU A 1 154 ? 3.493 1.812 -34.478 1.00 67.81 154 LEU A N 1
ATOM 1264 C CA . LEU A 1 154 ? 4.918 1.690 -34.767 1.00 67.81 154 LEU A CA 1
ATOM 1265 C C . LEU A 1 154 ? 5.391 2.940 -35.505 1.00 67.81 154 LEU A C 1
ATOM 1267 O O . LEU A 1 154 ? 4.993 3.195 -36.641 1.00 67.81 154 LEU A O 1
ATOM 1271 N N . LYS A 1 155 ? 6.312 3.690 -34.896 1.00 77.19 155 LYS A N 1
ATOM 1272 C CA . LYS A 1 155 ? 6.899 4.871 -35.531 1.00 77.19 155 LYS A CA 1
ATOM 1273 C C . LYS A 1 155 ? 8.405 4.713 -35.688 1.00 77.19 155 LYS A C 1
ATOM 1275 O O . LYS A 1 155 ? 9.114 4.557 -34.695 1.00 77.19 155 LYS A O 1
ATOM 1280 N N . LEU A 1 156 ? 8.904 4.828 -36.920 1.00 74.12 156 LEU A N 1
ATOM 1281 C CA . LEU A 1 156 ? 10.330 5.045 -37.165 1.00 74.12 156 LEU A CA 1
ATOM 1282 C C . LEU A 1 156 ? 10.706 6.415 -36.596 1.00 74.12 156 LEU A C 1
ATOM 1284 O O . LEU A 1 156 ? 10.168 7.442 -37.012 1.00 74.12 156 LEU A O 1
ATOM 1288 N N . VAL A 1 157 ? 11.607 6.427 -35.621 1.00 81.88 157 VAL A N 1
ATOM 1289 C CA . VAL A 1 157 ? 12.037 7.663 -34.955 1.00 81.88 157 VAL A CA 1
ATOM 1290 C C . VAL A 1 157 ? 13.359 8.148 -35.520 1.00 81.88 157 VAL A C 1
ATOM 1292 O O . VAL A 1 157 ? 13.598 9.353 -35.587 1.00 81.88 157 VAL A O 1
ATOM 1295 N N . HIS A 1 158 ? 14.217 7.223 -35.943 1.00 79.38 158 HIS A N 1
ATOM 1296 C CA . HIS A 1 158 ? 15.530 7.569 -36.454 1.00 79.38 158 HIS A CA 1
ATOM 1297 C C . HIS A 1 158 ? 16.077 6.492 -37.388 1.00 79.38 158 HIS A C 1
ATOM 1299 O O . HIS A 1 158 ? 15.724 5.322 -37.258 1.00 79.38 158 HIS A O 1
ATOM 1305 N N . LYS A 1 159 ? 16.965 6.887 -38.305 1.00 81.69 159 LYS A N 1
ATOM 1306 C CA . LYS A 1 159 ? 17.744 5.966 -39.130 1.00 81.69 159 LYS A CA 1
ATOM 1307 C C . LYS A 1 159 ? 19.184 6.447 -39.205 1.00 81.69 159 LYS A C 1
ATOM 1309 O O . LYS A 1 159 ? 19.475 7.459 -39.842 1.00 81.69 159 LYS A O 1
ATOM 1314 N N . HIS A 1 160 ? 20.075 5.724 -38.543 1.00 77.88 160 HIS A N 1
ATOM 1315 C CA . HIS A 1 160 ? 21.501 5.985 -38.614 1.00 77.88 160 HIS A CA 1
ATOM 1316 C C . HIS A 1 160 ? 22.012 5.648 -40.017 1.00 77.88 160 HIS A C 1
ATOM 1318 O O . HIS A 1 160 ? 21.795 4.549 -40.522 1.00 77.88 160 HIS A O 1
ATOM 1324 N N . GLN A 1 161 ? 22.707 6.592 -40.648 1.00 70.69 161 GLN A N 1
ATOM 1325 C CA . GLN A 1 161 ? 23.459 6.316 -41.867 1.00 70.69 161 GLN A CA 1
ATOM 1326 C C . GLN A 1 161 ? 24.878 5.906 -41.488 1.00 70.69 161 GLN A C 1
ATOM 1328 O O . GLN A 1 161 ? 25.540 6.593 -40.706 1.00 70.69 161 GLN A O 1
ATOM 1333 N N . ARG A 1 162 ? 25.348 4.787 -42.046 1.00 60.03 162 ARG A N 1
ATOM 1334 C CA . ARG A 1 162 ? 26.774 4.461 -42.008 1.00 60.03 162 ARG A CA 1
ATOM 1335 C C . ARG A 1 162 ? 27.506 5.508 -42.849 1.00 60.03 162 ARG A C 1
ATOM 1337 O O . ARG A 1 162 ? 27.129 5.734 -43.997 1.00 60.03 162 ARG A O 1
ATOM 1344 N N . ARG A 1 163 ? 28.481 6.179 -42.235 1.00 52.84 163 ARG A N 1
ATOM 1345 C CA . ARG A 1 163 ? 29.495 6.948 -42.961 1.00 52.84 163 ARG A CA 1
ATOM 1346 C C . ARG A 1 163 ? 30.463 6.002 -43.652 1.00 52.84 163 ARG A C 1
ATOM 1348 O O . ARG A 1 163 ? 30.696 4.913 -43.082 1.00 52.84 163 ARG A O 1
#

Radius of gyration: 23.88 Å; chains: 1; bounding box: 49×32×74 Å

Organism: Mytilus galloprovincialis (NCBI:txid29158)

Foldseek 3Di:
DDDDPVNDDLVVVLVVLLPDAPVVLVVQLPPDPSSVVSSVCCLQPVLSLVVNCVVPPDVVVLCVLVVPDDPPDPPVRVVVVVVVDGSVVSVVSVVVVCVVVVVVVVPPPPPPDDDDPVFADFPDWDDDPQWIWTAHPQQWIWIWHPPVDDDTDIDGPDRDDDD

Sequence (163 aa):
MEVFISDIPEEIHMFILSRLDGQSLVRAKRTCKMWACLIENLEKFFGIWLMCCLNEIPLFMLTEIMGYNQKKTDHKSLIKSYKQLPWIFWREIYAEYKRAFTIEWAKVKMADLYYDQAHSVVTSLAITDGKLLTGHEDGSVFCWKNVAMEGLDLKLVHKHQRR

InterPro domains:
  IPR001810 F-box domain [PF12937] (5-40)
  IPR001810 F-box domain [PS50181] (2-48)
  IPR001810 F-box domain [SM00256] (8-48)
  IPR036047 F-box-like domain superfamily [SSF81383] (4-70)

pLDDT: mean 78.16, std 15.24, range [40.12, 95.56]

Secondary structure (DSSP, 8-state):
----GGGS-HHHHHHHHTTS-HHHHHHHTTT-HHHHHHHHHHHHHS-HHHHHHHHHS-HHHHHHHTT-------HHHHHHHHTTS-HHHHHHHHHHHHHHHHHHHS----------TTSPPEEEEEEETTEEEEEETTSEEEEEE--TTT---EEEEEEPPP-